Protein AF-A0A357FT02-F1 (afdb_monomer)

pLDDT: mean 93.43, std 4.92, range [77.44, 98.56]

Radius of gyration: 19.58 Å; Cα contacts (8 Å, |Δi|>4): 155; chains: 1; bounding box: 45×41×54 Å

Structure (mmCIF, N/CA/C/O backbone):
data_AF-A0A357FT02-F1
#
_entry.id   AF-A0A357FT02-F1
#
loop_
_atom_site.group_PDB
_atom_site.id
_atom_site.type_symbol
_atom_site.label_atom_id
_atom_site.label_alt_id
_atom_site.label_comp_id
_atom_site.label_asym_id
_atom_site.label_entity_id
_atom_site.label_seq_id
_atom_site.pdbx_PDB_ins_code
_atom_site.Cartn_x
_atom_site.Cartn_y
_atom_site.Cartn_z
_atom_site.occupancy
_atom_site.B_iso_or_equiv
_atom_site.auth_seq_id
_atom_site.auth_comp_id
_atom_site.auth_asym_id
_atom_site.auth_atom_id
_atom_site.pdbx_PDB_model_num
ATOM 1 N N . VAL A 1 1 ? -1.504 -10.242 3.419 1.00 84.25 1 VAL A N 1
ATOM 2 C CA . VAL A 1 1 ? -2.586 -10.203 2.399 1.00 84.25 1 VAL A CA 1
ATOM 3 C C . VAL A 1 1 ? -2.406 -9.021 1.464 1.00 84.25 1 VAL A C 1
ATOM 5 O O . VAL A 1 1 ? -2.086 -9.237 0.306 1.00 84.25 1 VAL A O 1
ATOM 8 N N . TYR A 1 2 ? -2.509 -7.789 1.965 1.00 89.56 2 TYR A N 1
ATOM 9 C CA . TYR A 1 2 ? -2.387 -6.576 1.151 1.00 89.56 2 TYR A CA 1
ATOM 10 C C . TYR A 1 2 ? -1.117 -6.495 0.315 1.00 89.56 2 TYR A C 1
ATOM 12 O O . TYR A 1 2 ? -1.210 -6.364 -0.893 1.00 89.56 2 TYR A O 1
ATOM 20 N N . TYR A 1 3 ? 0.057 -6.686 0.916 1.00 89.44 3 TYR A N 1
ATOM 21 C CA . TYR A 1 3 ? 1.322 -6.622 0.178 1.00 89.44 3 TYR A CA 1
ATOM 22 C C . TYR A 1 3 ? 1.490 -7.707 -0.895 1.00 89.44 3 TYR A C 1
ATOM 24 O O . TYR A 1 3 ? 2.349 -7.565 -1.754 1.00 89.44 3 TYR A O 1
ATOM 32 N N . ILE A 1 4 ? 0.667 -8.761 -0.897 1.00 89.75 4 ILE A N 1
ATOM 33 C CA . ILE A 1 4 ? 0.614 -9.746 -1.988 1.00 89.75 4 ILE A CA 1
ATOM 34 C C . ILE A 1 4 ? -0.294 -9.220 -3.105 1.00 89.75 4 ILE A C 1
ATOM 36 O O . ILE A 1 4 ? 0.111 -9.177 -4.261 1.00 89.75 4 ILE A O 1
ATOM 40 N N . VAL A 1 5 ? -1.505 -8.776 -2.753 1.00 90.50 5 VAL A N 1
ATOM 41 C CA . VAL A 1 5 ? -2.497 -8.263 -3.713 1.00 90.50 5 VAL A CA 1
ATOM 42 C C . VAL A 1 5 ? -1.997 -6.985 -4.388 1.00 90.50 5 VAL A C 1
ATOM 44 O O . VAL A 1 5 ? -1.911 -6.923 -5.610 1.00 90.50 5 VAL A O 1
ATOM 47 N N . ALA A 1 6 ? -1.581 -5.996 -3.597 1.00 93.81 6 ALA A N 1
ATOM 48 C CA . ALA A 1 6 ? -1.134 -4.695 -4.076 1.00 93.81 6 ALA A CA 1
ATOM 49 C C . ALA A 1 6 ? 0.103 -4.797 -4.976 1.00 93.81 6 ALA A C 1
ATOM 51 O O . ALA A 1 6 ? 0.196 -4.080 -5.966 1.00 93.81 6 ALA A O 1
ATOM 52 N N . THR A 1 7 ? 1.056 -5.685 -4.669 1.00 93.94 7 THR A N 1
ATOM 53 C CA . THR A 1 7 ? 2.257 -5.840 -5.507 1.00 93.94 7 THR A CA 1
ATOM 54 C C . THR A 1 7 ? 1.965 -6.597 -6.794 1.00 93.94 7 THR A C 1
ATOM 56 O O . THR A 1 7 ? 2.462 -6.189 -7.841 1.00 93.94 7 THR A O 1
ATOM 59 N N . ALA A 1 8 ? 1.118 -7.630 -6.751 1.00 92.19 8 ALA A N 1
ATOM 60 C CA . ALA A 1 8 ? 0.6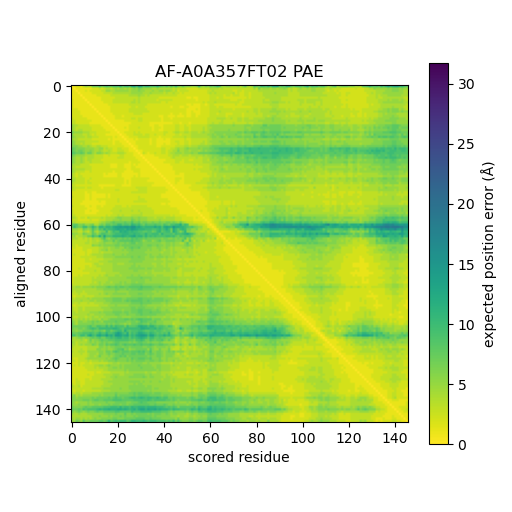43 -8.332 -7.941 1.00 92.19 8 ALA A CA 1
ATOM 61 C C . ALA A 1 8 ? -0.121 -7.396 -8.894 1.00 92.19 8 ALA A C 1
ATOM 63 O O . ALA A 1 8 ? 0.146 -7.356 -10.093 1.00 92.19 8 ALA A O 1
ATOM 64 N N . GLU A 1 9 ? -1.032 -6.581 -8.367 1.00 93.69 9 GLU A N 1
ATOM 65 C CA . GLU A 1 9 ? -1.764 -5.608 -9.180 1.00 93.69 9 GLU A CA 1
ATOM 66 C C . GLU A 1 9 ? -0.849 -4.485 -9.681 1.00 93.69 9 GLU A C 1
ATOM 68 O O . GLU A 1 9 ? -0.957 -4.068 -10.835 1.00 93.69 9 GLU A O 1
ATOM 73 N N . ALA A 1 10 ? 0.097 -4.021 -8.857 1.00 96.56 10 ALA A N 1
ATOM 74 C CA . ALA A 1 10 ? 1.085 -3.032 -9.271 1.00 96.56 10 ALA A CA 1
ATOM 75 C C . ALA A 1 10 ? 1.972 -3.553 -10.410 1.00 96.56 10 ALA A C 1
ATOM 77 O O . ALA A 1 10 ? 2.184 -2.825 -11.377 1.00 96.56 10 ALA A O 1
ATOM 78 N N . SER A 1 11 ? 2.466 -4.795 -10.354 1.00 95.69 11 SER A N 1
ATOM 79 C CA . SER A 1 11 ? 3.335 -5.331 -11.412 1.00 95.69 11 SER A CA 1
ATOM 80 C C . SER A 1 11 ? 2.631 -5.357 -12.771 1.00 95.69 11 SER A C 1
ATOM 82 O O . SER A 1 11 ? 3.234 -4.978 -13.777 1.00 95.69 11 SER A O 1
ATOM 84 N N . SER A 1 12 ? 1.339 -5.702 -12.789 1.00 94.88 12 SER A N 1
ATOM 85 C CA . SER A 1 12 ? 0.502 -5.658 -13.990 1.00 94.88 12 SER A CA 1
ATOM 86 C C . SER A 1 12 ? 0.210 -4.221 -14.437 1.00 94.88 12 SER A C 1
ATOM 88 O O . SER A 1 12 ? 0.467 -3.851 -15.584 1.00 94.88 12 SER A O 1
ATOM 90 N N . ASN A 1 13 ? -0.246 -3.357 -13.525 1.00 97.12 13 ASN A N 1
ATOM 91 C CA . ASN A 1 13 ? -0.609 -1.979 -13.852 1.00 97.12 13 ASN A CA 1
ATOM 92 C C . ASN A 1 13 ? 0.574 -1.161 -14.375 1.00 97.12 13 ASN A C 1
ATOM 94 O O . ASN A 1 13 ? 0.401 -0.363 -15.300 1.00 97.12 13 ASN A O 1
ATOM 98 N N . LEU A 1 14 ? 1.768 -1.373 -13.816 1.00 97.38 14 LEU A N 1
ATOM 99 C CA . LEU A 1 14 ? 2.988 -0.668 -14.199 1.00 97.38 14 LEU A CA 1
ATOM 100 C C . LEU A 1 14 ? 3.651 -1.254 -15.454 1.00 97.38 14 LEU A C 1
ATOM 102 O O . LEU A 1 14 ? 4.607 -0.662 -15.957 1.00 97.38 14 LEU A O 1
ATOM 106 N N . ALA A 1 15 ? 3.173 -2.377 -16.001 1.00 95.88 15 ALA A N 1
ATOM 107 C CA . ALA A 1 15 ? 3.710 -2.951 -17.239 1.00 95.88 15 ALA A CA 1
ATOM 108 C C . ALA A 1 15 ? 3.557 -2.005 -18.446 1.00 95.88 15 ALA A C 1
ATOM 110 O O . ALA A 1 15 ? 4.361 -2.048 -19.369 1.00 95.88 15 ALA A O 1
ATOM 111 N N . ARG A 1 16 ? 2.572 -1.097 -18.402 1.00 96.62 16 ARG A N 1
ATOM 112 C CA . ARG A 1 16 ? 2.300 -0.108 -19.461 1.00 96.62 16 ARG A CA 1
ATOM 113 C C . ARG A 1 16 ? 3.387 0.960 -19.644 1.00 96.62 16 ARG A C 1
ATOM 115 O O . ARG A 1 16 ? 3.359 1.662 -20.652 1.00 96.62 16 ARG A O 1
ATOM 122 N N . PHE A 1 17 ? 4.266 1.138 -18.654 1.00 97.31 17 PHE A N 1
ATOM 123 C CA . PHE A 1 17 ? 5.388 2.076 -18.712 1.00 97.31 17 PHE A CA 1
ATOM 124 C C . PHE A 1 17 ? 6.584 1.358 -19.328 1.00 97.31 17 PHE A C 1
ATOM 126 O O . PHE A 1 17 ? 7.273 0.571 -18.670 1.00 97.31 17 PHE A O 1
ATOM 133 N N . ASP A 1 18 ? 6.745 1.573 -20.625 1.00 95.88 18 ASP A N 1
ATOM 134 C CA . ASP A 1 18 ? 7.585 0.759 -21.493 1.00 95.88 18 ASP A CA 1
ATOM 135 C C . ASP A 1 18 ? 8.479 1.592 -22.433 1.00 95.88 18 ASP A C 1
ATOM 137 O O . ASP A 1 18 ? 9.291 1.029 -23.163 1.00 95.88 18 ASP A O 1
ATOM 141 N N . GLY A 1 19 ? 8.354 2.926 -22.400 1.00 95.19 19 GLY A N 1
ATOM 142 C CA . GLY A 1 19 ? 9.108 3.856 -23.247 1.00 95.19 19 GLY A CA 1
ATOM 143 C C . GLY A 1 19 ? 8.681 3.870 -24.723 1.00 95.19 19 GLY A C 1
ATOM 144 O O . GLY A 1 19 ? 9.341 4.517 -25.536 1.00 95.19 19 GLY A O 1
ATOM 145 N N . VAL A 1 20 ? 7.600 3.170 -25.099 1.00 96.38 20 VAL A N 1
ATOM 146 C CA . VAL A 1 20 ? 7.133 3.075 -26.497 1.00 96.38 20 VAL A CA 1
ATOM 147 C C . VAL A 1 20 ? 6.190 4.223 -26.844 1.00 96.38 20 VAL A C 1
ATOM 149 O O . VAL A 1 20 ? 6.418 4.943 -27.812 1.00 96.38 20 VAL A O 1
ATOM 152 N N . ARG A 1 21 ? 5.109 4.377 -26.068 1.00 96.06 21 ARG A N 1
ATOM 153 C CA . ARG A 1 21 ? 4.066 5.397 -26.308 1.00 96.06 21 ARG A CA 1
ATOM 154 C C . ARG A 1 21 ? 4.324 6.686 -25.530 1.00 96.06 21 ARG A C 1
ATOM 156 O O . ARG A 1 21 ? 4.016 7.770 -26.006 1.00 96.06 21 ARG A O 1
ATOM 163 N N . TYR A 1 22 ? 4.813 6.537 -24.305 1.00 95.56 22 TYR A N 1
ATOM 164 C CA . TYR A 1 22 ? 5.068 7.596 -23.332 1.00 95.56 22 TYR A CA 1
ATOM 165 C C . TYR A 1 22 ? 6.027 7.055 -22.263 1.00 95.56 22 TYR A C 1
ATOM 167 O O . TYR A 1 22 ? 6.409 5.885 -22.323 1.00 95.56 22 TYR A O 1
ATOM 175 N N . SER A 1 23 ? 6.344 7.872 -21.252 1.00 96.75 23 SER A N 1
ATOM 176 C CA . SER A 1 23 ? 7.320 7.613 -20.175 1.00 96.75 23 SER A CA 1
ATOM 177 C C . SER A 1 23 ? 8.786 7.681 -20.618 1.00 96.75 23 SER A C 1
ATOM 179 O O . SER A 1 23 ? 9.073 7.894 -21.795 1.00 96.75 23 SER A O 1
ATOM 181 N N . HIS A 1 24 ? 9.699 7.576 -19.645 1.00 97.19 24 HIS A N 1
ATOM 182 C CA . HIS A 1 24 ? 11.141 7.578 -19.883 1.00 97.19 24 HIS A CA 1
ATOM 183 C C . HIS A 1 24 ? 11.515 6.532 -20.933 1.00 97.19 24 HIS A C 1
ATOM 185 O O . HIS A 1 24 ? 11.037 5.398 -20.878 1.00 97.19 24 HIS A O 1
ATOM 191 N N . ARG A 1 25 ? 12.369 6.923 -21.877 1.00 97.50 25 ARG A N 1
ATOM 192 C CA . ARG A 1 25 ? 12.904 6.059 -22.924 1.00 97.50 25 ARG A CA 1
ATOM 193 C C . ARG A 1 25 ? 14.420 6.144 -22.860 1.00 97.50 25 ARG A C 1
ATOM 195 O O . ARG A 1 25 ? 14.972 7.216 -23.078 1.00 97.50 25 ARG A O 1
ATOM 202 N N . SER A 1 26 ? 15.068 5.020 -22.572 1.00 97.50 26 SER A N 1
ATOM 203 C CA . SER A 1 26 ? 16.528 4.954 -22.493 1.00 97.50 26 SER A CA 1
ATOM 204 C C . SER A 1 26 ? 17.149 5.301 -23.845 1.00 97.50 26 SER A C 1
ATOM 206 O O . SER A 1 26 ? 16.792 4.714 -24.872 1.00 97.50 26 SER A O 1
ATOM 208 N N . GLU A 1 27 ? 18.104 6.229 -23.841 1.00 97.06 27 GLU A N 1
ATOM 209 C CA . GLU A 1 27 ? 18.904 6.573 -25.022 1.00 97.06 27 GLU A CA 1
ATOM 210 C C . GLU A 1 27 ? 19.815 5.412 -25.448 1.00 97.06 27 GLU A C 1
ATOM 212 O O . GLU A 1 27 ? 20.222 5.316 -26.604 1.00 97.06 27 GLU A O 1
ATOM 217 N N . GLU A 1 28 ? 20.094 4.475 -24.538 1.00 95.94 28 GLU A N 1
ATOM 218 C CA . GLU A 1 28 ? 20.935 3.313 -24.806 1.00 95.94 28 GLU A CA 1
ATOM 219 C C . GLU A 1 28 ? 20.165 2.100 -25.368 1.00 95.94 28 GLU A C 1
ATOM 221 O O . GLU A 1 28 ? 20.722 0.994 -25.441 1.00 95.94 28 GLU A O 1
ATOM 226 N N . ALA A 1 29 ? 18.884 2.267 -25.714 1.00 95.75 29 ALA A N 1
ATOM 227 C CA . ALA A 1 29 ? 18.047 1.222 -26.294 1.00 95.75 29 ALA A CA 1
ATOM 228 C C . ALA A 1 29 ? 18.412 0.965 -27.767 1.00 95.75 29 ALA A C 1
ATOM 230 O O . ALA A 1 29 ? 18.319 1.857 -28.608 1.00 95.75 29 ALA A O 1
ATOM 231 N N . LYS A 1 30 ? 18.794 -0.275 -28.091 1.00 95.75 30 LYS A N 1
ATOM 232 C CA . LYS A 1 30 ? 19.233 -0.689 -29.441 1.00 95.75 30 LYS A CA 1
ATOM 233 C C . LYS A 1 30 ? 18.247 -1.627 -30.135 1.00 95.75 30 LYS A C 1
ATOM 235 O O . LYS A 1 30 ? 18.286 -1.781 -31.350 1.00 95.75 30 LYS A O 1
ATOM 240 N N . ASP A 1 31 ? 17.369 -2.244 -29.358 1.00 96.19 31 ASP A N 1
ATOM 241 C CA . ASP A 1 31 ? 16.361 -3.204 -29.790 1.00 96.19 31 ASP A CA 1
ATOM 242 C C . ASP A 1 31 ? 15.151 -3.165 -28.837 1.00 96.19 31 ASP A C 1
ATOM 244 O O . ASP A 1 31 ? 15.128 -2.415 -27.858 1.00 96.19 31 ASP A O 1
ATOM 248 N N . ALA A 1 32 ? 14.123 -3.969 -29.117 1.00 94.88 32 ALA A N 1
ATOM 249 C CA . ALA A 1 32 ? 12.909 -4.004 -28.301 1.00 94.88 32 ALA A CA 1
ATOM 250 C C . ALA A 1 32 ? 13.170 -4.462 -26.854 1.00 94.88 32 ALA A C 1
ATOM 252 O O . ALA A 1 32 ? 12.561 -3.944 -25.919 1.00 94.88 32 ALA A O 1
ATOM 253 N N . LEU A 1 33 ? 14.085 -5.413 -26.646 1.00 95.94 33 LEU A N 1
ATOM 254 C CA . LEU A 1 33 ? 14.374 -5.945 -25.316 1.00 95.94 33 LEU A CA 1
ATOM 255 C C . LEU A 1 33 ? 15.073 -4.897 -24.443 1.00 95.94 33 LEU A C 1
ATOM 257 O O . LEU A 1 33 ? 14.680 -4.674 -23.296 1.00 95.94 33 LEU A O 1
ATOM 261 N N . THR A 1 34 ? 16.092 -4.236 -24.986 1.00 96.69 34 THR A N 1
ATOM 262 C CA . THR A 1 34 ? 16.828 -3.153 -24.324 1.00 96.69 34 THR A CA 1
ATOM 263 C C . THR A 1 34 ? 15.959 -1.917 -24.129 1.00 96.69 34 THR A C 1
ATOM 265 O O . THR A 1 34 ? 16.053 -1.297 -23.073 1.00 96.69 34 THR A O 1
ATOM 268 N N . LEU A 1 35 ? 15.045 -1.614 -25.059 1.00 96.94 35 LEU A N 1
ATOM 269 C CA . LEU A 1 35 ? 14.031 -0.576 -24.870 1.00 96.94 35 LEU A CA 1
ATOM 270 C C . LEU A 1 35 ? 13.215 -0.825 -23.599 1.00 96.94 35 LEU A C 1
ATOM 272 O O . LEU A 1 35 ? 13.148 0.059 -22.749 1.00 96.94 35 LEU A O 1
ATOM 276 N N . PHE A 1 36 ? 12.650 -2.021 -23.428 1.00 96.25 36 PHE A N 1
ATOM 277 C CA . PHE A 1 36 ? 11.843 -2.323 -22.245 1.00 96.25 36 PHE A CA 1
ATOM 278 C C . PHE A 1 36 ? 12.677 -2.396 -20.965 1.00 96.25 36 PHE A C 1
ATOM 280 O O . PHE A 1 36 ? 12.319 -1.794 -19.954 1.00 96.25 36 PHE A O 1
ATOM 287 N N . THR A 1 37 ? 13.781 -3.140 -20.986 1.00 95.69 37 THR A N 1
ATOM 288 C CA . THR A 1 37 ? 14.571 -3.415 -19.777 1.00 95.69 37 THR A CA 1
ATOM 289 C C . THR A 1 37 ? 15.293 -2.175 -19.256 1.00 95.69 37 THR A C 1
ATOM 291 O O . THR A 1 37 ? 15.191 -1.889 -18.062 1.00 95.69 37 THR A O 1
ATOM 294 N N . LYS A 1 38 ? 15.955 -1.398 -20.124 1.00 97.12 38 LYS A N 1
ATOM 295 C CA . LYS A 1 38 ? 16.700 -0.202 -19.704 1.00 97.12 38 LYS A CA 1
ATOM 296 C C . LYS A 1 38 ? 15.783 0.941 -19.306 1.00 97.12 38 LYS A C 1
ATOM 298 O O . LYS A 1 38 ? 15.929 1.473 -18.212 1.00 97.12 38 LYS A O 1
ATOM 303 N N . SER A 1 39 ? 14.767 1.244 -20.118 1.00 97.56 39 SER A N 1
ATOM 304 C CA . SER A 1 39 ? 13.836 2.341 -19.814 1.00 97.56 39 SER A CA 1
ATOM 305 C C . SER A 1 39 ? 13.134 2.139 -18.469 1.00 97.56 39 SER A C 1
ATOM 307 O O . SER A 1 39 ? 12.983 3.078 -17.692 1.00 97.56 39 SER A O 1
ATOM 309 N N . ARG A 1 40 ? 12.756 0.896 -18.141 1.00 97.19 40 ARG A N 1
ATOM 310 C CA . ARG A 1 40 ? 12.161 0.561 -16.837 1.00 97.19 40 ARG A CA 1
ATOM 311 C C . ARG A 1 40 ? 13.192 0.539 -15.709 1.00 97.19 40 ARG A C 1
ATOM 313 O O . ARG A 1 40 ? 12.872 0.958 -14.601 1.00 97.19 40 ARG A O 1
ATOM 320 N N . GLY A 1 41 ? 14.403 0.045 -15.971 1.00 96.56 41 GLY A N 1
ATOM 321 C CA . GLY A 1 41 ? 15.487 0.002 -14.986 1.00 96.56 41 GLY A CA 1
ATOM 322 C C . GLY A 1 41 ? 15.937 1.391 -14.531 1.00 96.56 41 GLY A C 1
ATOM 323 O O . GLY A 1 41 ? 16.151 1.601 -13.338 1.00 96.56 41 GLY A O 1
ATOM 324 N N . GLU A 1 42 ? 16.019 2.327 -15.475 1.00 97.06 42 GLU A N 1
ATOM 325 C CA . GLU A 1 42 ? 16.369 3.733 -15.255 1.00 97.06 42 GLU A CA 1
ATOM 326 C C . GLU A 1 42 ? 15.184 4.541 -14.703 1.00 97.06 42 GLU A C 1
ATOM 328 O O . GLU A 1 42 ? 15.357 5.378 -13.822 1.00 97.06 42 GLU A O 1
ATOM 333 N N . GLY A 1 43 ? 13.971 4.286 -15.206 1.00 96.75 43 GLY A N 1
ATOM 334 C CA . GLY A 1 43 ? 12.790 5.091 -14.889 1.00 96.75 43 GLY A CA 1
ATOM 335 C C . GLY A 1 43 ? 12.122 4.772 -13.548 1.00 96.75 43 GLY A C 1
ATOM 336 O O . GLY A 1 43 ? 11.435 5.630 -12.994 1.00 96.75 43 GLY A O 1
ATOM 337 N N . PHE A 1 44 ? 12.289 3.560 -13.008 1.00 98.00 44 PHE A N 1
ATOM 338 C CA . PHE A 1 44 ? 11.693 3.183 -11.725 1.00 98.00 44 PHE A CA 1
ATOM 339 C C . PHE A 1 44 ? 12.685 3.257 -10.564 1.00 98.00 44 PHE A C 1
ATOM 341 O O . PHE A 1 44 ? 13.762 2.659 -10.592 1.00 98.00 44 PHE A O 1
ATOM 348 N N . GLY A 1 45 ? 12.251 3.902 -9.478 1.00 96.44 45 GLY A N 1
ATOM 349 C CA . GLY A 1 45 ? 12.946 3.866 -8.193 1.00 96.44 45 GLY A CA 1
ATOM 350 C C . GLY A 1 45 ? 12.956 2.469 -7.560 1.00 96.44 45 GLY A C 1
ATOM 351 O O . GLY A 1 45 ? 12.187 1.579 -7.936 1.00 96.44 45 GLY A O 1
ATOM 352 N N . ASP A 1 46 ? 13.827 2.273 -6.573 1.00 94.12 46 ASP A N 1
ATOM 353 C CA . ASP A 1 46 ? 14.126 0.944 -6.026 1.00 94.12 46 ASP A CA 1
ATOM 354 C C . ASP A 1 46 ? 12.930 0.259 -5.362 1.00 94.12 46 ASP A C 1
ATOM 356 O O . ASP A 1 46 ? 12.712 -0.932 -5.580 1.00 94.12 46 ASP A O 1
ATOM 360 N N . GLU A 1 47 ? 12.094 0.998 -4.630 1.00 93.50 47 GLU A N 1
ATOM 361 C CA . GLU A 1 47 ? 10.881 0.436 -4.021 1.00 93.50 47 GLU A CA 1
ATOM 362 C C . GLU A 1 47 ? 9.859 -0.010 -5.078 1.00 93.50 47 GLU A C 1
ATOM 364 O O . GLU A 1 47 ? 9.245 -1.071 -4.959 1.00 93.50 47 GLU A O 1
ATOM 369 N N . VAL A 1 48 ? 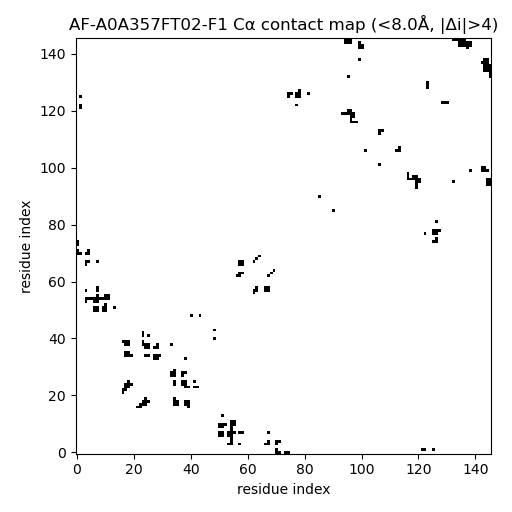9.720 0.753 -6.166 1.00 96.19 48 VAL A N 1
ATOM 370 C CA . VAL A 1 48 ? 8.822 0.391 -7.270 1.00 96.19 48 VAL A CA 1
ATOM 371 C C . VAL A 1 48 ? 9.312 -0.885 -7.952 1.00 96.19 48 VAL A C 1
ATOM 373 O O . VAL A 1 48 ? 8.528 -1.813 -8.158 1.00 96.19 48 VAL A O 1
ATOM 376 N N . LYS A 1 49 ? 10.619 -0.981 -8.232 1.00 95.88 49 LYS A N 1
ATOM 377 C CA . LYS A 1 49 ? 11.236 -2.196 -8.785 1.00 95.88 49 LYS A CA 1
ATOM 378 C C . LYS A 1 49 ? 11.036 -3.396 -7.854 1.00 95.88 49 LYS A C 1
ATOM 380 O O . LYS A 1 49 ? 10.624 -4.455 -8.324 1.00 95.88 49 LYS A O 1
ATOM 385 N N . ARG A 1 50 ? 11.231 -3.226 -6.541 1.00 93.88 50 ARG A N 1
ATOM 386 C CA . ARG A 1 50 ? 11.016 -4.273 -5.525 1.00 93.88 50 ARG A CA 1
ATOM 387 C C . ARG A 1 50 ? 9.590 -4.828 -5.573 1.00 93.88 50 ARG A C 1
ATOM 389 O O . ARG A 1 50 ? 9.406 -6.044 -5.618 1.00 93.88 50 ARG A O 1
ATOM 396 N N . ARG A 1 51 ? 8.586 -3.947 -5.648 1.00 95.06 51 ARG A N 1
ATOM 397 C CA . ARG A 1 51 ? 7.169 -4.334 -5.753 1.00 95.06 51 ARG A CA 1
ATOM 398 C C . ARG A 1 51 ? 6.840 -5.028 -7.072 1.00 95.06 51 ARG A C 1
ATOM 400 O O . ARG A 1 51 ? 6.109 -6.012 -7.055 1.00 95.06 51 ARG A O 1
ATOM 407 N N . ILE A 1 52 ? 7.393 -4.567 -8.196 1.00 96.19 52 ILE A N 1
ATOM 408 C CA . ILE A 1 52 ? 7.195 -5.212 -9.505 1.00 96.19 52 ILE A CA 1
ATOM 409 C C . ILE A 1 52 ? 7.770 -6.633 -9.506 1.00 96.19 52 ILE A C 1
ATOM 411 O O . ILE A 1 52 ? 7.107 -7.551 -9.991 1.00 96.19 52 ILE A O 1
ATOM 415 N N . ILE A 1 53 ? 8.974 -6.824 -8.956 1.00 94.12 53 ILE A N 1
ATOM 416 C CA . ILE A 1 53 ? 9.621 -8.141 -8.869 1.00 94.12 53 ILE A CA 1
ATOM 417 C C . ILE A 1 53 ? 8.772 -9.083 -8.010 1.00 94.12 53 ILE A C 1
ATOM 419 O O . ILE A 1 53 ? 8.419 -10.171 -8.465 1.00 94.12 53 ILE A O 1
ATOM 423 N N . LEU A 1 54 ? 8.380 -8.643 -6.809 1.00 92.19 54 LEU A N 1
ATOM 424 C CA . LEU A 1 54 ? 7.549 -9.445 -5.911 1.00 92.19 54 LEU A CA 1
ATOM 425 C C . LEU A 1 54 ? 6.187 -9.779 -6.535 1.00 92.19 54 LEU A C 1
ATOM 427 O O . LEU A 1 54 ? 5.760 -10.929 -6.497 1.00 92.19 54 LEU A O 1
ATOM 431 N N . GLY A 1 55 ? 5.531 -8.800 -7.157 1.00 93.00 55 GLY A N 1
ATOM 432 C CA . GLY A 1 55 ? 4.246 -8.998 -7.818 1.00 93.00 55 GLY A CA 1
ATOM 433 C C . GLY A 1 55 ? 4.321 -9.977 -8.985 1.00 93.00 55 GLY A C 1
ATOM 434 O O . GLY A 1 55 ? 3.471 -10.853 -9.118 1.00 93.00 55 GLY A O 1
ATOM 435 N N . THR A 1 56 ? 5.364 -9.871 -9.813 1.00 92.75 56 THR A N 1
ATOM 436 C CA . THR A 1 56 ? 5.614 -10.818 -10.913 1.00 92.75 56 THR A CA 1
ATOM 437 C C . THR A 1 56 ? 5.850 -12.233 -10.386 1.00 92.75 56 THR A C 1
ATOM 439 O O . THR A 1 56 ? 5.315 -13.187 -10.945 1.00 92.75 56 THR A O 1
ATOM 442 N N . TYR A 1 57 ? 6.595 -12.379 -9.284 1.00 90.00 57 TYR A N 1
ATOM 443 C CA . TYR A 1 57 ? 6.817 -13.675 -8.639 1.00 90.00 57 TYR A CA 1
ATOM 444 C C . TYR A 1 57 ? 5.511 -14.281 -8.108 1.00 90.00 57 TYR A C 1
ATOM 446 O O . TYR A 1 57 ? 5.197 -15.432 -8.403 1.00 90.00 57 TYR A O 1
ATOM 454 N N . VAL A 1 58 ? 4.709 -13.489 -7.394 1.00 87.06 58 VAL A N 1
ATOM 455 C CA . VAL A 1 58 ? 3.411 -13.907 -6.839 1.00 87.06 58 VAL A CA 1
ATOM 456 C C . VAL A 1 58 ? 2.430 -14.364 -7.924 1.00 87.06 58 VAL A C 1
ATOM 458 O O . VAL A 1 58 ? 1.626 -15.258 -7.675 1.00 87.06 58 VAL A O 1
ATOM 461 N N . LEU A 1 59 ? 2.491 -13.770 -9.119 1.00 85.69 59 LEU A N 1
ATOM 462 C CA . LEU A 1 59 ? 1.637 -14.127 -10.254 1.00 85.69 59 LEU A CA 1
ATOM 463 C C . LEU A 1 59 ? 2.196 -15.261 -11.125 1.00 85.69 59 LEU A C 1
ATOM 465 O O . LEU A 1 59 ? 1.509 -15.720 -12.037 1.00 85.69 59 LEU A O 1
ATOM 469 N N . SER A 1 60 ? 3.428 -15.707 -10.881 1.00 85.75 60 SER A N 1
ATOM 470 C CA . SER A 1 60 ? 4.071 -16.724 -11.710 1.00 85.75 60 SER A CA 1
ATOM 471 C C . SER A 1 60 ? 3.415 -18.104 -11.560 1.00 85.75 60 SER A C 1
ATOM 473 O O . SER A 1 60 ? 2.861 -18.462 -10.513 1.00 85.75 60 SER A O 1
ATOM 475 N N . SER A 1 61 ? 3.470 -18.891 -12.639 1.00 78.75 61 SER A N 1
ATOM 476 C CA . SER A 1 61 ? 2.927 -20.252 -12.673 1.00 78.75 61 SER A CA 1
ATOM 477 C C . SER A 1 61 ? 3.543 -21.109 -11.563 1.00 78.75 61 SER A C 1
ATOM 479 O O . SER A 1 61 ? 4.760 -21.142 -11.406 1.00 78.75 61 SER A O 1
ATOM 481 N N . GLY A 1 62 ? 2.698 -21.800 -10.794 1.00 79.06 62 GLY A N 1
ATOM 482 C CA . GLY A 1 62 ? 3.095 -22.593 -9.622 1.00 79.06 62 GLY A CA 1
ATOM 483 C C . GLY A 1 62 ? 3.034 -21.838 -8.287 1.00 79.06 62 GLY A C 1
ATOM 484 O O . GLY A 1 62 ? 2.863 -22.468 -7.246 1.00 79.06 62 G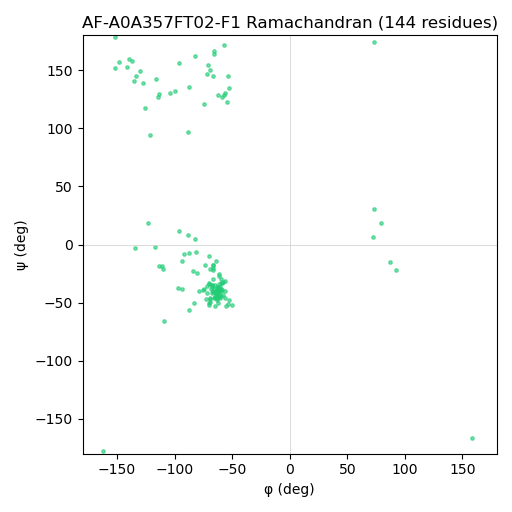LY A O 1
ATOM 485 N N . TYR A 1 63 ? 3.076 -20.502 -8.304 1.00 79.88 63 TYR A N 1
ATOM 486 C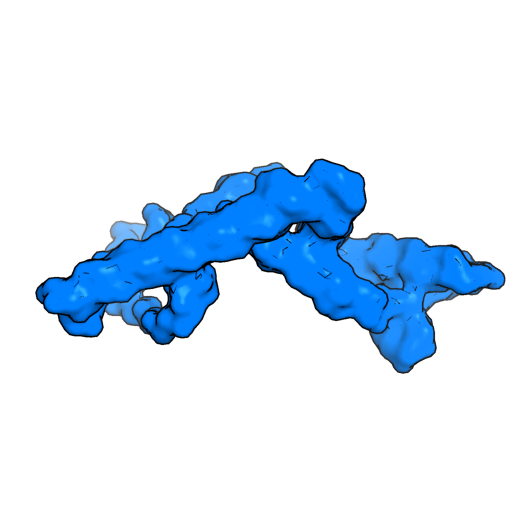 CA . TYR A 1 63 ? 2.983 -19.665 -7.100 1.00 79.88 63 TYR A CA 1
ATOM 487 C C . TYR A 1 63 ? 1.669 -18.880 -7.006 1.00 79.88 63 TYR A C 1
ATOM 489 O O . TYR A 1 63 ? 1.247 -18.528 -5.902 1.00 79.88 63 TYR A O 1
ATOM 497 N N . TYR A 1 64 ? 0.978 -18.686 -8.132 1.00 80.25 64 TYR A N 1
ATOM 498 C CA . TYR A 1 64 ? -0.308 -17.988 -8.200 1.00 80.25 64 TYR A CA 1
ATOM 499 C C . TYR A 1 64 ? -1.334 -18.498 -7.176 1.00 80.25 64 TYR A C 1
ATOM 501 O O . TYR A 1 64 ? -1.864 -17.715 -6.382 1.00 80.25 64 TYR A O 1
ATOM 509 N N . ASP A 1 65 ? -1.576 -19.812 -7.140 1.00 77.44 65 ASP A N 1
ATOM 510 C CA . ASP A 1 65 ? -2.573 -20.401 -6.240 1.00 77.44 65 ASP A CA 1
ATOM 511 C C . ASP A 1 65 ? -2.167 -20.271 -4.766 1.00 77.44 65 ASP A C 1
ATOM 513 O O . ASP A 1 65 ? -2.987 -19.949 -3.899 1.00 77.44 65 ASP A O 1
AT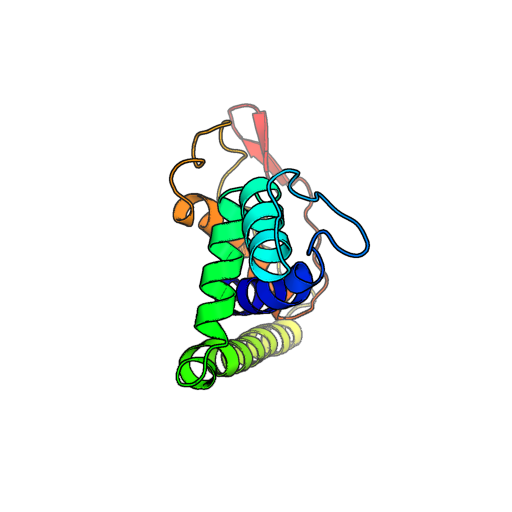OM 517 N N . ALA A 1 66 ? -0.881 -20.488 -4.481 1.00 79.50 66 ALA A N 1
ATOM 518 C CA . ALA A 1 66 ? -0.337 -20.479 -3.129 1.00 79.50 66 ALA A CA 1
ATOM 519 C C . ALA A 1 66 ? -0.314 -19.075 -2.506 1.00 79.50 66 ALA A C 1
ATOM 521 O O . ALA A 1 66 ? -0.511 -18.942 -1.294 1.00 79.50 66 ALA A O 1
ATOM 522 N N . TYR A 1 67 ? -0.101 -18.039 -3.323 1.00 84.12 67 TYR A N 1
ATOM 523 C CA . TYR A 1 67 ? 0.048 -16.661 -2.864 1.00 84.12 67 TYR A CA 1
ATOM 524 C C . TYR A 1 67 ? -1.155 -15.792 -3.229 1.00 84.12 67 TYR A C 1
ATOM 526 O O . TYR A 1 67 ? -1.871 -15.352 -2.327 1.00 84.12 67 TYR A O 1
ATOM 534 N N . TYR A 1 68 ? -1.402 -15.537 -4.517 1.00 80.81 68 TYR A N 1
ATOM 535 C CA . TYR A 1 68 ? -2.418 -14.571 -4.945 1.00 80.81 68 TYR A CA 1
ATOM 536 C C . TYR A 1 68 ? -3.843 -15.066 -4.677 1.00 80.81 68 TYR A C 1
ATOM 538 O O . TYR A 1 68 ? -4.614 -14.383 -3.998 1.00 80.81 68 TYR A O 1
ATOM 546 N N . LEU A 1 69 ? -4.186 -16.281 -5.120 1.00 85.94 69 LEU A N 1
ATOM 547 C CA . LEU A 1 69 ? -5.521 -16.844 -4.889 1.00 85.94 69 LEU A CA 1
ATOM 548 C C . LEU A 1 69 ? -5.802 -17.016 -3.390 1.00 85.94 69 LEU A C 1
ATOM 550 O O . LEU A 1 69 ? -6.897 -16.709 -2.911 1.00 85.94 69 LEU A O 1
ATOM 554 N N . ARG A 1 70 ? -4.801 -17.461 -2.621 1.00 88.06 70 ARG A N 1
ATOM 555 C CA . ARG A 1 70 ? -4.904 -17.547 -1.160 1.00 88.06 70 ARG A CA 1
ATOM 556 C C . ARG A 1 70 ? -5.123 -16.175 -0.523 1.00 88.06 70 ARG A C 1
ATOM 558 O O . ARG A 1 70 ? -5.983 -16.054 0.345 1.00 88.06 70 ARG A O 1
ATOM 565 N N . ALA A 1 71 ? -4.409 -15.139 -0.962 1.00 88.50 71 ALA A N 1
ATOM 566 C CA . ALA A 1 71 ? -4.601 -13.779 -0.463 1.00 88.50 71 ALA A CA 1
ATOM 567 C C . ALA A 1 71 ? -6.015 -13.250 -0.758 1.00 88.50 71 ALA A C 1
ATOM 569 O O . ALA A 1 71 ? -6.627 -12.660 0.129 1.00 88.50 71 ALA A O 1
ATOM 570 N N . GLN A 1 72 ? -6.572 -13.531 -1.939 1.00 89.00 72 GLN A N 1
ATOM 571 C CA . GLN A 1 72 ? -7.953 -13.167 -2.282 1.00 89.00 72 GLN A CA 1
ATOM 572 C C . GLN A 1 72 ? -8.987 -13.865 -1.383 1.00 89.00 72 GLN A C 1
ATOM 574 O O . GLN A 1 72 ? -9.968 -13.246 -0.975 1.00 89.00 72 GLN A O 1
ATOM 579 N N . LYS A 1 73 ? -8.753 -15.125 -0.994 1.00 92.00 73 LYS A N 1
ATOM 580 C CA . LYS A 1 73 ? -9.612 -15.820 -0.017 1.00 92.00 73 LYS A CA 1
ATOM 581 C C . LYS A 1 73 ? -9.544 -15.171 1.365 1.00 92.00 73 LYS A C 1
ATOM 583 O O . LYS A 1 73 ? -10.583 -14.922 1.966 1.00 92.00 73 LYS A O 1
ATOM 588 N N . VAL A 1 74 ? -8.344 -14.837 1.849 1.00 93.44 74 VAL A N 1
ATOM 589 C CA . VAL A 1 74 ? -8.196 -14.140 3.141 1.00 93.44 74 VAL A CA 1
ATOM 590 C C . VAL A 1 74 ? -8.821 -12.743 3.094 1.00 93.44 74 VAL A C 1
ATOM 592 O O . VAL A 1 74 ? -9.426 -12.320 4.070 1.00 93.44 74 VAL A O 1
ATOM 595 N N . ARG A 1 75 ? -8.762 -12.046 1.952 1.00 92.94 75 ARG A N 1
ATOM 596 C CA . ARG A 1 75 ? -9.471 -10.773 1.754 1.00 92.94 75 ARG A CA 1
ATOM 597 C C . ARG A 1 75 ? -10.981 -10.911 1.994 1.00 92.94 75 ARG A C 1
ATOM 599 O O . ARG A 1 75 ? -11.560 -10.033 2.624 1.00 92.94 75 ARG A O 1
ATOM 606 N N . ARG A 1 76 ? -11.611 -12.009 1.552 1.00 94.69 76 ARG A N 1
ATOM 607 C CA . ARG A 1 76 ? -13.036 -12.264 1.834 1.00 94.69 76 ARG A CA 1
ATOM 608 C C . ARG A 1 76 ? -13.298 -12.537 3.317 1.00 94.69 76 ARG A C 1
ATOM 610 O O . ARG A 1 76 ? -14.334 -12.106 3.803 1.00 94.69 76 ARG A O 1
ATOM 617 N N . LEU A 1 77 ? -12.378 -13.199 4.024 1.00 96.62 77 LEU A N 1
ATOM 618 C CA . LEU A 1 77 ? -12.494 -13.388 5.478 1.00 96.62 77 LEU A CA 1
ATOM 619 C C . LEU A 1 77 ? -12.458 -12.046 6.218 1.00 96.62 77 LEU A C 1
ATOM 621 O O . LEU A 1 77 ? -13.343 -11.786 7.017 1.00 96.62 77 LEU A O 1
ATOM 625 N N . ILE A 1 78 ? -11.518 -11.162 5.863 1.00 95.81 78 ILE A N 1
ATOM 626 C CA . ILE A 1 78 ? -11.427 -9.812 6.447 1.00 95.81 78 ILE A CA 1
ATOM 627 C C . ILE A 1 78 ? -12.730 -9.033 6.232 1.00 95.81 78 ILE A C 1
ATOM 629 O O . ILE A 1 78 ? -13.221 -8.388 7.150 1.00 95.81 78 ILE A O 1
ATOM 633 N N . LEU A 1 79 ? -13.308 -9.099 5.029 1.00 96.38 79 LEU A N 1
ATOM 634 C CA . LEU A 1 79 ? -14.608 -8.484 4.761 1.00 96.38 79 LEU A CA 1
ATOM 635 C C . LEU A 1 79 ? -15.719 -9.094 5.633 1.00 96.38 79 LEU A C 1
ATOM 637 O O . LEU A 1 79 ? -16.516 -8.348 6.185 1.00 96.38 79 LEU A O 1
ATOM 641 N N . GLY A 1 80 ? -15.737 -10.418 5.807 1.00 97.75 80 GLY A N 1
ATOM 642 C CA . GLY A 1 80 ? -16.686 -11.093 6.697 1.00 97.75 80 GLY A CA 1
ATOM 643 C C . GLY A 1 80 ? -16.570 -10.656 8.163 1.00 97.75 80 GLY A C 1
ATOM 644 O O . GLY A 1 80 ? -17.590 -10.503 8.832 1.00 97.75 80 GLY A O 1
ATOM 645 N N . ASP A 1 81 ? -15.353 -10.393 8.649 1.00 97.50 81 ASP A N 1
ATOM 646 C CA . ASP A 1 81 ? -15.127 -9.884 10.009 1.00 97.50 81 ASP A CA 1
ATOM 647 C C . ASP A 1 81 ? -15.742 -8.486 10.188 1.00 97.50 81 ASP A C 1
ATOM 649 O O . ASP A 1 81 ? -16.409 -8.223 11.189 1.00 97.50 81 ASP A O 1
ATOM 653 N N . PHE A 1 82 ? -15.580 -7.600 9.197 1.00 98.00 82 PHE A N 1
ATOM 654 C CA . PHE A 1 82 ? -16.239 -6.291 9.196 1.00 98.00 82 PHE A CA 1
ATOM 655 C C . PHE A 1 82 ? -17.764 -6.406 9.086 1.00 98.00 82 PHE A C 1
ATOM 657 O O . PHE A 1 82 ? -18.462 -5.748 9.852 1.00 98.00 82 PHE A O 1
ATOM 664 N N . GLU A 1 83 ? -18.277 -7.236 8.166 1.00 98.00 83 GLU A N 1
ATOM 665 C CA . GLU A 1 83 ? -19.718 -7.498 8.004 1.00 98.00 83 GLU A CA 1
ATOM 666 C C . GLU A 1 83 ? -20.328 -7.924 9.353 1.00 98.00 83 GLU A C 1
ATOM 668 O O . GLU A 1 83 ? -21.305 -7.327 9.795 1.00 98.00 83 GLU A O 1
ATOM 673 N N . SER A 1 84 ? -19.682 -8.858 10.060 1.00 98.25 84 SER A N 1
ATOM 674 C CA . SER A 1 84 ? -20.135 -9.365 11.366 1.00 98.25 84 SER A CA 1
ATOM 675 C C . SER A 1 84 ? -20.050 -8.320 12.484 1.00 98.25 84 SER A C 1
ATOM 677 O O . SER A 1 84 ? -20.893 -8.282 13.379 1.00 98.25 84 SER A O 1
ATOM 679 N N . ALA A 1 85 ? -19.021 -7.467 12.472 1.00 97.94 85 ALA A N 1
ATOM 680 C CA . ALA A 1 85 ? -18.885 -6.396 13.455 1.00 97.94 85 ALA A CA 1
ATOM 681 C C . ALA A 1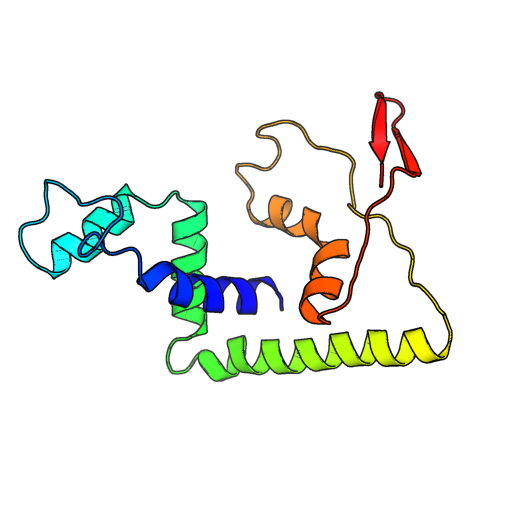 85 ? -19.978 -5.329 13.276 1.00 97.94 85 ALA A C 1
ATOM 683 O O . ALA A 1 85 ? -20.576 -4.898 14.261 1.00 97.94 85 ALA A O 1
ATOM 684 N N . PHE A 1 86 ? -20.287 -4.947 12.032 1.00 98.38 86 PHE A N 1
ATOM 685 C CA . PHE A 1 86 ? -21.313 -3.943 11.731 1.00 98.38 86 PHE A CA 1
ATOM 686 C C . PHE A 1 86 ? -22.752 -4.407 11.995 1.00 98.38 86 PHE A C 1
ATOM 688 O O . PHE A 1 86 ? -23.659 -3.583 12.021 1.00 98.38 86 PHE A O 1
ATOM 695 N N . GLU A 1 87 ? -22.983 -5.693 12.269 1.00 98.44 87 GLU A N 1
ATOM 696 C CA . GLU A 1 87 ? -24.265 -6.147 12.831 1.00 98.44 87 GLU A CA 1
ATOM 697 C C . GLU A 1 87 ? -24.495 -5.621 14.259 1.00 98.44 87 GLU A C 1
ATOM 699 O O . GLU A 1 87 ? -25.632 -5.571 14.726 1.00 98.44 87 GLU A O 1
ATOM 704 N N . GLN A 1 88 ? -23.423 -5.242 14.962 1.00 98.44 88 GLN A N 1
ATOM 705 C CA . GLN A 1 88 ? -23.453 -4.852 16.374 1.00 98.44 88 GLN A CA 1
ATOM 706 C C . GLN A 1 88 ? -23.127 -3.373 16.606 1.00 98.44 88 GLN A C 1
ATOM 708 O O . GLN A 1 88 ? -23.426 -2.852 17.681 1.00 98.44 88 GLN A O 1
ATOM 713 N N . VAL A 1 89 ? -22.497 -2.700 15.639 1.00 98.56 89 VAL A N 1
ATOM 714 C CA . VAL A 1 89 ? -22.054 -1.303 15.761 1.00 98.56 89 VAL A CA 1
ATOM 715 C C . VAL A 1 89 ? -22.265 -0.531 14.462 1.00 98.56 89 VAL A C 1
ATOM 717 O O . VAL A 1 89 ? -22.185 -1.097 13.379 1.00 98.56 89 VAL A O 1
ATOM 720 N N . ASP A 1 90 ? -22.439 0.787 14.557 1.00 98.19 90 ASP A N 1
ATOM 721 C CA . ASP A 1 90 ? -22.550 1.665 13.380 1.00 98.19 90 ASP A CA 1
ATOM 722 C C . ASP A 1 90 ? -21.183 2.094 12.817 1.00 98.19 90 ASP A C 1
ATOM 724 O O . ASP A 1 90 ? -21.063 2.490 11.657 1.00 98.19 90 ASP A O 1
ATOM 728 N N . ALA A 1 91 ? -20.140 2.055 13.651 1.00 97.00 91 ALA A N 1
ATOM 729 C CA . ALA A 1 91 ? -18.794 2.489 13.304 1.00 97.00 91 ALA A CA 1
ATOM 730 C C . ALA A 1 91 ? -17.733 1.737 14.117 1.00 97.00 91 ALA A C 1
ATOM 732 O O . ALA A 1 91 ? -17.964 1.339 15.259 1.00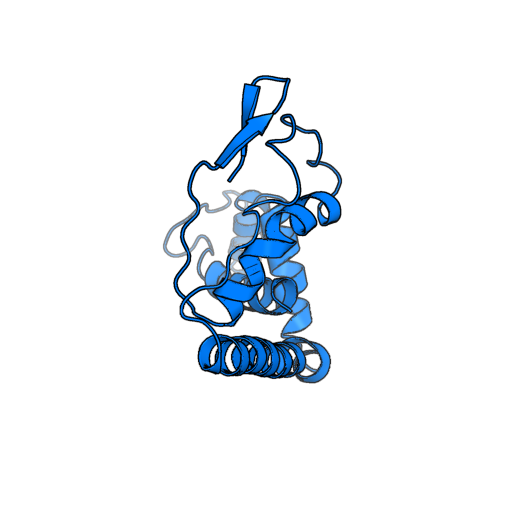 97.00 91 ALA A O 1
ATOM 733 N N . ILE A 1 92 ? -16.541 1.601 13.535 1.00 97.31 92 ILE A N 1
ATOM 734 C CA . ILE A 1 92 ? -15.352 1.048 14.191 1.00 97.31 92 ILE A CA 1
ATOM 735 C C . ILE A 1 92 ? -14.324 2.168 14.315 1.00 97.31 92 ILE A C 1
ATOM 737 O O . ILE A 1 92 ? -14.020 2.845 13.333 1.00 97.31 92 ILE A O 1
ATOM 741 N N . LEU A 1 93 ? -13.786 2.351 15.520 1.00 96.12 93 LEU A N 1
ATOM 742 C CA . LEU A 1 93 ? -12.788 3.373 15.817 1.00 96.12 93 LEU A CA 1
ATOM 743 C C . LEU A 1 93 ? -11.455 2.719 16.183 1.00 96.12 93 LEU A C 1
ATOM 745 O O . LEU A 1 93 ? -11.387 1.889 17.089 1.00 96.12 93 LEU A O 1
ATOM 749 N N . THR A 1 94 ? -10.390 3.131 15.505 1.00 95.44 94 THR A N 1
ATOM 750 C CA . THR A 1 94 ? -9.006 2.742 15.795 1.00 95.44 94 THR A CA 1
ATOM 751 C C . THR A 1 94 ? -8.103 3.962 15.634 1.00 95.44 94 THR A C 1
ATOM 753 O O . THR A 1 94 ? -8.481 4.892 14.919 1.00 95.44 94 THR A O 1
ATOM 756 N N . PRO A 1 95 ? -6.894 3.973 16.221 1.00 95.44 95 PRO A N 1
ATOM 757 C CA . PRO A 1 95 ? -5.856 4.891 15.770 1.00 95.44 95 PRO A CA 1
ATOM 758 C C . PRO A 1 95 ? -5.634 4.733 14.264 1.00 95.44 95 PRO A C 1
ATOM 760 O O . PRO A 1 95 ? -5.694 3.615 13.741 1.00 95.44 95 PRO A O 1
ATOM 763 N N . THR A 1 96 ? -5.339 5.829 13.572 1.00 96.56 96 THR A N 1
ATOM 764 C CA . THR A 1 96 ? -5.010 5.774 12.142 1.00 96.56 96 THR A CA 1
ATOM 765 C C . THR A 1 96 ? -3.623 5.160 11.925 1.00 96.56 96 THR A C 1
ATOM 767 O O . THR A 1 96 ? -3.404 4.424 10.967 1.00 96.56 96 THR A O 1
ATOM 770 N N . SER A 1 97 ? -2.678 5.440 12.826 1.00 95.12 97 SER A N 1
ATOM 771 C CA . SER A 1 97 ? -1.285 4.987 12.749 1.00 95.12 97 SER A CA 1
ATOM 772 C C . SER A 1 97 ? -0.826 4.428 14.100 1.00 95.12 97 SER A C 1
ATOM 774 O O . SER A 1 97 ? -1.226 4.955 15.140 1.00 95.12 97 SER A O 1
ATOM 776 N N . PRO A 1 98 ? 0.036 3.392 14.132 1.00 93.69 98 PRO A N 1
ATOM 777 C CA . PRO A 1 98 ? 0.570 2.849 15.383 1.00 93.69 98 PRO A CA 1
ATOM 778 C C . PRO A 1 98 ? 1.535 3.804 16.097 1.00 93.69 98 PRO A C 1
ATOM 780 O O . PRO A 1 98 ? 1.770 3.655 17.293 1.00 93.69 98 PRO A O 1
ATOM 783 N N . THR A 1 99 ? 2.114 4.767 15.376 1.00 93.75 99 THR A N 1
ATOM 784 C CA . THR A 1 99 ? 3.016 5.780 15.933 1.00 93.75 99 THR A CA 1
ATOM 785 C C . THR A 1 99 ? 2.708 7.162 15.354 1.00 93.75 99 THR A C 1
ATOM 787 O O . THR A 1 99 ? 2.199 7.255 14.233 1.00 93.75 99 THR A O 1
ATOM 790 N N . PRO A 1 100 ? 3.088 8.248 16.048 1.00 94.19 100 PRO A N 1
ATOM 791 C CA . PRO A 1 100 ? 3.186 9.577 15.447 1.00 94.19 100 PRO A CA 1
ATOM 792 C C . PRO A 1 100 ? 4.147 9.589 14.248 1.00 94.19 100 PRO A C 1
ATOM 794 O O . PRO A 1 100 ? 4.866 8.614 13.994 1.00 94.19 100 PRO A O 1
ATOM 797 N N . ALA A 1 101 ? 4.187 10.710 13.526 1.00 94.62 101 ALA A N 1
ATOM 798 C CA . ALA A 1 101 ? 5.102 10.891 12.403 1.00 94.62 101 ALA A CA 1
ATOM 799 C C . ALA A 1 101 ? 6.567 10.643 12.820 1.00 94.62 101 ALA A C 1
ATOM 801 O O . ALA A 1 101 ? 7.086 11.298 13.724 1.00 94.62 101 ALA A O 1
ATOM 802 N N . PHE A 1 102 ? 7.228 9.700 12.146 1.00 92.62 102 PHE A N 1
ATOM 803 C CA . PHE A 1 102 ? 8.654 9.414 12.322 1.00 92.62 102 PHE A CA 1
ATOM 804 C C . PHE A 1 102 ? 9.517 10.386 11.504 1.00 92.62 102 PHE A C 1
ATOM 806 O O . PHE A 1 102 ? 9.043 11.053 10.578 1.00 92.62 102 PHE A O 1
ATOM 813 N N . LYS A 1 103 ? 10.805 10.493 11.842 1.00 92.88 103 LYS A N 1
ATOM 814 C CA . LYS A 1 103 ? 11.721 11.422 11.172 1.00 92.88 103 LYS A CA 1
ATOM 815 C C . LYS A 1 103 ? 12.035 10.966 9.750 1.00 92.88 103 LYS A C 1
ATOM 817 O O . LYS A 1 103 ? 12.034 9.781 9.413 1.00 92.88 103 LYS A O 1
ATOM 822 N N . ARG A 1 104 ? 12.394 11.926 8.896 1.00 91.75 104 ARG A N 1
ATOM 823 C CA . ARG A 1 104 ? 12.885 11.631 7.546 1.00 91.75 104 ARG A CA 1
ATOM 824 C C . ARG A 1 104 ? 14.104 10.705 7.625 1.00 91.75 104 ARG A C 1
ATOM 826 O O . ARG A 1 104 ? 15.059 11.008 8.329 1.00 91.75 104 ARG A O 1
ATOM 833 N N . GLY A 1 105 ? 14.066 9.609 6.870 1.00 89.50 105 GLY A N 1
ATOM 834 C CA . GLY A 1 105 ? 15.146 8.619 6.817 1.00 89.50 105 GLY A CA 1
ATOM 835 C C . GLY A 1 105 ? 15.070 7.528 7.888 1.00 89.50 105 GLY A C 1
ATOM 836 O O . GLY A 1 105 ? 15.680 6.487 7.704 1.00 89.50 105 GLY A O 1
ATOM 837 N N . GLU A 1 106 ? 14.270 7.702 8.946 1.00 89.56 106 GLU A N 1
ATOM 838 C CA . GLU A 1 106 ? 14.237 6.787 10.102 1.00 89.56 106 GLU A CA 1
ATOM 839 C C . GLU A 1 106 ? 13.857 5.343 9.735 1.00 89.56 106 GLU A C 1
ATOM 841 O O . GLU A 1 106 ? 14.308 4.399 10.372 1.00 89.56 106 GLU A O 1
ATOM 846 N N . ARG A 1 107 ? 13.052 5.171 8.682 1.00 87.50 107 ARG A N 1
ATOM 847 C CA . ARG A 1 107 ? 12.605 3.866 8.169 1.00 87.50 107 ARG A CA 1
ATOM 848 C C . ARG A 1 107 ? 12.967 3.653 6.696 1.00 87.50 107 ARG A C 1
ATOM 850 O O . ARG A 1 107 ? 12.335 2.849 6.021 1.00 87.50 107 ARG A O 1
ATOM 857 N N . ALA A 1 108 ? 13.920 4.419 6.159 1.00 82.44 108 ALA A N 1
ATOM 858 C CA . ALA A 1 108 ? 14.260 4.346 4.734 1.00 82.44 108 ALA A CA 1
ATOM 859 C C . ALA A 1 108 ? 14.970 3.034 4.363 1.00 82.44 108 ALA A C 1
ATOM 861 O O . ALA A 1 108 ? 14.736 2.502 3.279 1.00 82.44 108 ALA A O 1
ATOM 862 N N . ASP A 1 109 ? 15.778 2.504 5.283 1.00 84.12 109 ASP A N 1
ATOM 863 C CA . ASP A 1 109 ? 16.604 1.315 5.046 1.00 84.12 109 ASP A CA 1
ATOM 864 C C . ASP A 1 109 ? 15.910 0.001 5.447 1.00 84.12 109 ASP A C 1
ATOM 866 O O . ASP A 1 109 ? 16.401 -1.080 5.124 1.00 84.12 109 ASP A O 1
ATOM 870 N N . ASP A 1 110 ? 14.747 0.081 6.105 1.00 86.38 110 ASP A N 1
ATOM 871 C CA . ASP A 1 110 ? 13.937 -1.073 6.506 1.00 86.38 110 ASP A CA 1
ATOM 872 C C . ASP A 1 110 ? 12.524 -0.999 5.890 1.00 86.38 110 ASP A C 1
ATOM 874 O O . ASP A 1 110 ? 11.606 -0.393 6.460 1.00 86.38 110 ASP A O 1
ATOM 878 N N . PRO A 1 111 ? 12.316 -1.646 4.726 1.00 82.69 111 PRO A N 1
ATOM 879 C CA . PRO A 1 111 ? 11.010 -1.707 4.080 1.00 82.69 111 PRO A CA 1
ATOM 880 C C . PRO A 1 111 ? 9.921 -2.328 4.962 1.00 82.69 111 PRO A C 1
ATOM 882 O O . PRO A 1 111 ? 8.765 -1.923 4.868 1.00 82.69 111 PRO A O 1
ATOM 885 N N . LEU A 1 112 ? 10.258 -3.285 5.836 1.00 84.62 112 LEU A N 1
ATOM 886 C CA . LEU A 1 112 ? 9.271 -3.932 6.703 1.00 84.62 112 LEU A CA 1
ATOM 887 C C . LEU A 1 112 ? 8.806 -2.981 7.805 1.00 84.62 112 LEU A C 1
ATOM 889 O O . LEU A 1 112 ? 7.603 -2.889 8.055 1.00 84.62 112 LEU A O 1
ATOM 893 N N . ALA A 1 113 ? 9.727 -2.227 8.410 1.00 85.38 113 ALA A N 1
ATOM 894 C CA . ALA A 1 113 ? 9.372 -1.183 9.370 1.00 85.38 113 ALA A CA 1
ATOM 895 C C . ALA A 1 113 ? 8.468 -0.116 8.738 1.00 85.38 113 ALA A C 1
ATOM 897 O O . ALA A 1 113 ? 7.524 0.358 9.375 1.00 85.38 113 ALA A O 1
ATOM 898 N N . MET A 1 114 ? 8.713 0.238 7.471 1.00 88.38 114 MET A N 1
ATOM 899 C CA . MET A 1 114 ? 7.825 1.133 6.731 1.00 88.38 114 MET A CA 1
ATOM 900 C C . MET A 1 114 ? 6.424 0.529 6.580 1.00 88.38 114 MET A C 1
ATOM 902 O O . MET A 1 114 ? 5.435 1.208 6.847 1.00 88.38 114 MET A O 1
ATOM 906 N N . TYR A 1 115 ? 6.329 -0.753 6.224 1.00 86.75 115 TYR A N 1
ATOM 907 C CA . TYR A 1 115 ? 5.055 -1.434 5.979 1.00 86.75 115 TYR A CA 1
ATOM 908 C C . TYR A 1 115 ? 4.181 -1.606 7.223 1.00 86.75 115 TYR A C 1
ATOM 910 O O . TYR A 1 115 ? 2.954 -1.617 7.110 1.00 86.75 115 TYR A O 1
ATOM 918 N N . LEU A 1 116 ? 4.792 -1.712 8.406 1.00 88.81 116 LEU A N 1
ATOM 919 C CA . LEU A 1 116 ? 4.075 -1.784 9.682 1.00 88.81 116 LEU A CA 1
ATOM 920 C C . LEU A 1 116 ? 3.326 -0.490 10.027 1.00 88.81 116 LEU A C 1
ATOM 922 O O . LEU A 1 116 ? 2.410 -0.525 10.844 1.00 88.81 116 LEU A O 1
ATOM 926 N N . SER A 1 117 ? 3.664 0.631 9.384 1.00 91.00 117 SER A N 1
ATOM 927 C CA . SER A 1 117 ? 2.938 1.899 9.550 1.00 91.00 117 SER A CA 1
ATOM 928 C C . SER A 1 117 ? 1.475 1.792 9.107 1.00 91.00 117 SER A C 1
ATOM 930 O O . SER A 1 117 ? 0.622 2.484 9.651 1.00 91.00 117 SER A O 1
ATOM 932 N N . ASP A 1 118 ? 1.176 0.881 8.177 1.00 93.06 118 ASP A N 1
ATOM 933 C CA . ASP A 1 118 ? -0.141 0.747 7.551 1.00 93.06 118 ASP A CA 1
ATOM 934 C C . ASP A 1 118 ? -1.027 -0.326 8.218 1.00 93.06 118 ASP A C 1
ATOM 936 O O . ASP A 1 118 ? -2.057 -0.733 7.672 1.00 93.06 118 ASP A O 1
ATOM 940 N N . ILE A 1 119 ? -0.632 -0.834 9.392 1.00 92.81 119 ILE A N 1
ATOM 941 C CA . ILE A 1 119 ? -1.297 -1.979 10.037 1.00 92.81 119 ILE A CA 1
ATOM 942 C C . ILE A 1 119 ? -2.788 -1.735 10.327 1.00 92.81 119 ILE A C 1
ATOM 944 O O . ILE A 1 119 ? -3.583 -2.668 10.228 1.00 92.81 119 ILE A O 1
ATOM 948 N N . TYR A 1 120 ? -3.174 -0.490 10.628 1.00 93.38 120 TYR A N 1
ATOM 949 C CA . TYR A 1 120 ? -4.562 -0.115 10.918 1.00 93.38 120 TYR A CA 1
ATOM 950 C C . TYR A 1 120 ? -5.342 0.392 9.700 1.00 93.38 120 TYR A C 1
ATOM 952 O O . TYR A 1 120 ? -6.567 0.442 9.738 1.00 93.38 120 TYR A O 1
ATOM 960 N N . THR A 1 121 ? -4.672 0.720 8.594 1.00 95.81 121 THR A N 1
ATOM 961 C CA . THR A 1 121 ? -5.322 1.309 7.410 1.00 95.81 121 THR A CA 1
ATOM 962 C C . THR A 1 121 ? -5.645 0.263 6.347 1.00 95.81 121 THR A C 1
ATOM 964 O O . THR A 1 121 ? -6.716 0.285 5.743 1.00 95.81 121 THR A O 1
ATOM 967 N N . ILE A 1 122 ? -4.762 -0.719 6.165 1.00 95.94 122 ILE A N 1
ATOM 968 C CA . ILE A 1 122 ? -4.839 -1.706 5.084 1.00 95.94 122 ILE A CA 1
ATOM 969 C C . ILE A 1 122 ? -6.127 -2.543 5.094 1.00 95.94 122 ILE A C 1
ATOM 971 O O . ILE A 1 122 ? -6.670 -2.869 4.032 1.00 95.94 122 ILE A O 1
ATOM 975 N N . SER A 1 123 ? -6.599 -2.946 6.276 1.00 94.44 123 SER A N 1
ATOM 976 C CA . SER A 1 123 ? -7.755 -3.844 6.401 1.00 94.44 123 SER A CA 1
ATOM 977 C C . SER A 1 123 ? -9.019 -3.223 5.804 1.00 94.44 123 SER A C 1
ATOM 979 O O . SER A 1 123 ? -9.798 -3.925 5.161 1.00 94.44 123 SER A O 1
ATOM 981 N N . VAL A 1 124 ? -9.163 -1.898 5.912 1.00 95.81 124 VAL A N 1
ATOM 982 C CA . VAL A 1 124 ? -10.267 -1.135 5.316 1.00 95.81 124 VAL A CA 1
ATOM 983 C C . VAL A 1 124 ? -10.222 -1.207 3.787 1.00 95.81 124 VAL A C 1
ATOM 985 O O . VAL A 1 124 ? -11.238 -1.493 3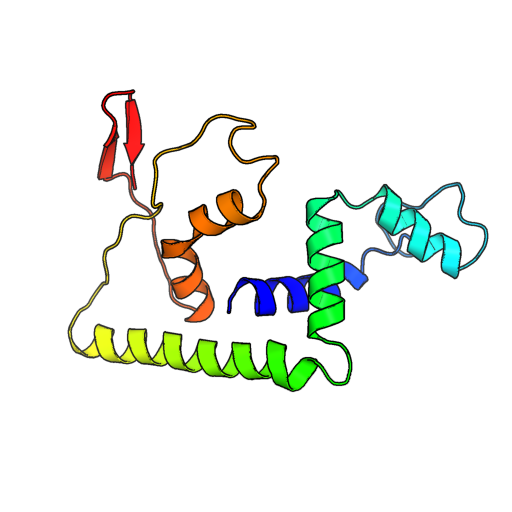.152 1.00 95.81 124 VAL A O 1
ATOM 988 N N . ASN A 1 125 ? -9.046 -1.022 3.170 1.00 95.38 125 ASN A N 1
ATOM 989 C CA . ASN A 1 125 ? -8.895 -1.121 1.712 1.00 95.38 125 ASN A CA 1
ATOM 990 C C . ASN A 1 125 ? -9.220 -2.532 1.201 1.00 95.38 125 ASN A C 1
ATOM 992 O O . ASN A 1 125 ? -9.839 -2.696 0.148 1.00 95.38 125 ASN A O 1
ATOM 996 N N . LEU A 1 126 ? -8.803 -3.559 1.948 1.00 93.88 126 LEU A N 1
ATOM 997 C CA . LEU A 1 126 ? -9.089 -4.953 1.618 1.00 93.88 126 LEU A CA 1
ATOM 998 C C . LEU A 1 126 ? -10.588 -5.258 1.688 1.00 93.88 126 LEU A C 1
ATOM 1000 O O . LEU A 1 126 ? -11.097 -5.931 0.789 1.00 93.88 126 LEU A O 1
ATOM 1004 N N . ALA A 1 127 ? -11.283 -4.732 2.695 1.00 95.31 127 ALA A N 1
ATOM 1005 C CA . ALA A 1 127 ? -12.731 -4.851 2.826 1.00 95.31 127 ALA A CA 1
ATOM 1006 C C . ALA A 1 127 ? -13.507 -3.963 1.831 1.00 95.31 127 ALA A C 1
ATOM 1008 O O . ALA A 1 127 ? -14.671 -4.227 1.559 1.00 95.31 127 ALA A O 1
ATOM 1009 N N . GLY A 1 128 ? -12.869 -2.948 1.236 1.00 95.56 128 GLY A N 1
ATOM 1010 C CA . GLY A 1 128 ? -13.527 -2.027 0.304 1.00 95.56 128 GLY A CA 1
ATOM 1011 C C . GLY A 1 128 ? -14.480 -1.052 0.998 1.00 95.56 128 GLY A C 1
ATOM 1012 O O . GLY A 1 128 ? -15.483 -0.652 0.414 1.00 95.56 128 GLY A O 1
ATOM 1013 N N . LEU A 1 129 ? -14.177 -0.698 2.247 1.00 97.00 129 LEU A N 1
ATOM 1014 C CA . LEU A 1 129 ? -15.010 0.153 3.090 1.00 97.00 129 LEU A CA 1
ATOM 1015 C C . LEU A 1 129 ? -14.555 1.621 3.049 1.00 97.00 129 LEU A C 1
ATOM 1017 O O . LEU A 1 129 ? -13.385 1.898 2.769 1.00 97.00 129 LEU A O 1
ATOM 1021 N N . PRO A 1 130 ? -15.450 2.577 3.349 1.00 97.56 130 PRO A N 1
ATOM 1022 C CA . PRO A 1 130 ? -15.049 3.952 3.614 1.00 97.56 130 PRO A CA 1
ATOM 1023 C C . PRO A 1 130 ? -14.333 4.063 4.970 1.00 97.56 130 PRO A C 1
ATOM 1025 O O . PRO A 1 130 ? -14.680 3.371 5.924 1.00 97.56 130 PRO A O 1
ATOM 1028 N N . ALA A 1 131 ? -13.367 4.977 5.071 1.00 97.75 131 ALA A N 1
ATOM 1029 C CA . ALA A 1 131 ? -12.750 5.375 6.336 1.00 97.75 131 ALA A CA 1
ATOM 1030 C C . ALA A 1 131 ? -12.321 6.844 6.301 1.00 97.75 131 ALA A C 1
ATOM 1032 O O . ALA A 1 131 ? -12.089 7.415 5.233 1.00 97.75 131 ALA A O 1
ATOM 1033 N N . ILE A 1 132 ? -12.199 7.440 7.486 1.00 97.88 132 ILE A N 1
ATOM 1034 C CA . ILE A 1 132 ? -11.738 8.811 7.694 1.00 97.88 132 ILE A CA 1
ATOM 1035 C C . ILE A 1 132 ? -10.730 8.837 8.845 1.00 97.88 132 ILE A C 1
ATOM 1037 O O . ILE A 1 132 ? -10.909 8.143 9.841 1.00 97.88 132 ILE A O 1
ATOM 1041 N N . SER A 1 133 ? -9.682 9.647 8.702 1.00 97.88 133 SER A N 1
ATOM 1042 C CA . SER A 1 133 ? -8.764 9.990 9.789 1.00 97.88 133 SER A CA 1
ATOM 1043 C C . SER A 1 133 ? -9.085 11.399 10.270 1.00 97.88 133 SER A C 1
ATOM 1045 O O . SER A 1 133 ? -9.217 12.317 9.455 1.00 97.88 133 SER A O 1
ATOM 1047 N N . VAL A 1 134 ? -9.236 11.565 11.581 1.00 96.75 134 V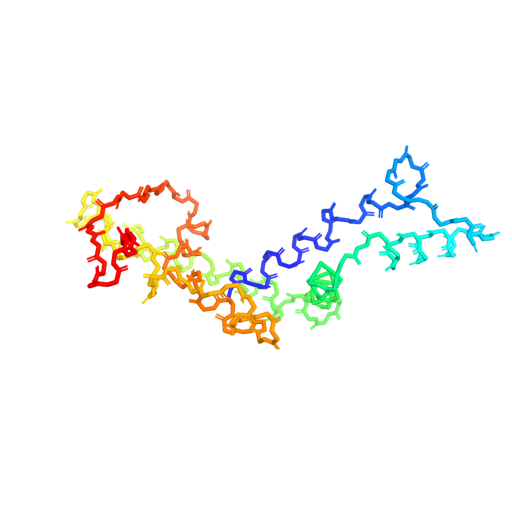AL A N 1
ATOM 1048 C CA . VAL A 1 134 ? -9.534 12.851 12.216 1.00 96.75 134 VAL A CA 1
ATOM 1049 C C . VAL A 1 134 ? -8.512 13.119 13.320 1.00 96.75 134 VAL A C 1
ATOM 1051 O O . VAL A 1 134 ? -8.176 12.192 14.056 1.00 96.75 134 VAL A O 1
ATOM 1054 N N . PRO A 1 135 ? -8.006 14.356 13.475 1.00 95.88 135 PRO A N 1
ATOM 1055 C CA . PRO A 1 135 ? -7.082 14.673 14.558 1.00 95.88 135 PRO A CA 1
ATOM 1056 C C . PRO A 1 135 ? -7.709 14.387 15.929 1.00 95.88 135 PRO A C 1
ATOM 1058 O O . PRO A 1 135 ? -8.788 14.893 16.236 1.00 95.88 135 PRO A O 1
ATOM 1061 N N . SER A 1 136 ? -7.020 13.605 16.757 1.00 95.12 136 SER A N 1
ATOM 1062 C CA . SER A 1 136 ? -7.468 13.177 18.091 1.00 95.12 136 SER A CA 1
ATOM 1063 C C . SER A 1 136 ? -6.579 13.688 19.229 1.00 95.12 136 SER A C 1
ATOM 1065 O O . SER A 1 136 ? -6.887 13.479 20.401 1.00 95.12 136 SER A O 1
ATOM 1067 N N . GLY A 1 137 ? -5.496 14.402 18.909 1.00 96.00 137 GLY A N 1
ATOM 1068 C CA . GLY A 1 137 ? -4.631 15.039 19.896 1.00 96.00 137 GLY A CA 1
ATOM 1069 C C . GLY A 1 137 ? -3.231 15.319 19.368 1.00 96.00 137 GLY A C 1
ATOM 1070 O O . GLY A 1 137 ? -2.970 15.239 18.167 1.00 96.00 137 GLY A O 1
ATOM 1071 N N . PHE A 1 138 ? -2.331 15.634 20.296 1.00 97.56 138 PHE A N 1
ATOM 1072 C CA . PHE A 1 138 ? -0.913 15.828 20.025 1.00 97.56 138 PHE A CA 1
ATOM 1073 C C . PHE A 1 138 ? -0.075 15.009 21.002 1.00 97.56 138 PHE A C 1
ATOM 1075 O O . PHE A 1 138 ? -0.465 14.802 22.151 1.00 97.56 138 PHE A O 1
ATOM 1082 N N . THR A 1 139 ? 1.093 14.561 20.555 1.00 96.19 139 THR A N 1
ATOM 1083 C CA . THR A 1 139 ? 2.132 14.039 21.444 1.00 96.19 139 THR A CA 1
ATOM 1084 C C . THR A 1 139 ? 2.677 15.147 22.345 1.00 96.19 139 THR A C 1
ATOM 1086 O O . THR A 1 139 ? 2.521 16.333 22.053 1.00 96.19 139 THR A O 1
ATOM 1089 N N . GLU A 1 140 ? 3.428 14.775 23.384 1.00 95.75 140 GLU A N 1
ATOM 1090 C CA . GLU A 1 140 ? 4.184 15.735 24.208 1.00 95.75 140 GLU A CA 1
ATOM 1091 C C . GLU A 1 140 ? 5.145 16.601 23.372 1.00 95.75 140 GLU A C 1
ATOM 1093 O O . GLU A 1 140 ? 5.372 17.768 23.676 1.00 95.75 140 GLU A O 1
ATOM 1098 N N . SER A 1 141 ? 5.674 16.046 22.277 1.00 95.00 141 SER A N 1
ATOM 1099 C CA . SER A 1 141 ? 6.532 16.745 21.315 1.00 95.00 141 SER A CA 1
ATOM 1100 C C . SER A 1 141 ? 5.773 17.580 20.271 1.00 95.00 141 SER A C 1
ATOM 1102 O O . SER A 1 141 ? 6.401 18.115 19.357 1.00 95.00 141 SER A O 1
ATOM 1104 N N . GLY A 1 142 ? 4.445 17.690 20.374 1.00 96.25 142 GLY A N 1
ATOM 1105 C CA . GLY A 1 142 ? 3.611 18.508 19.490 1.00 96.25 142 GLY A CA 1
ATOM 1106 C C . GLY A 1 142 ? 3.289 17.881 18.129 1.00 96.25 142 GLY A C 1
ATOM 1107 O O . GLY A 1 142 ? 2.906 18.601 17.209 1.00 96.25 142 GLY A O 1
ATOM 1108 N N . LEU A 1 143 ? 3.436 16.563 17.966 1.00 97.00 143 LEU A N 1
ATOM 1109 C CA . LEU A 1 143 ? 3.080 15.867 16.725 1.00 97.00 143 LEU A CA 1
ATOM 1110 C C . LEU A 1 143 ? 1.603 15.455 16.738 1.00 97.00 143 LEU A C 1
ATOM 1112 O O . LEU A 1 143 ? 1.154 14.914 17.747 1.00 97.00 143 LEU A O 1
ATOM 1116 N N . PRO A 1 144 ? 0.846 15.660 15.646 1.00 97.19 144 PRO A N 1
ATOM 1117 C CA . PRO A 1 144 ? -0.563 15.290 15.591 1.00 97.19 144 PRO A CA 1
ATOM 1118 C C . PRO A 1 144 ? -0.765 13.769 15.648 1.00 97.19 144 PRO A C 1
ATOM 1120 O O . PRO A 1 144 ? 0.025 12.996 15.099 1.00 97.19 144 PRO A O 1
ATOM 1123 N N . ILE A 1 145 ? -1.853 13.366 16.299 1.00 96.19 145 ILE A N 1
ATOM 1124 C CA . ILE A 1 145 ? -2.344 11.989 16.408 1.00 96.19 145 ILE A CA 1
ATOM 1125 C C . ILE A 1 145 ? -3.707 11.927 15.718 1.00 96.19 145 ILE A C 1
ATOM 1127 O O . ILE A 1 145 ? -4.484 12.880 15.802 1.00 96.19 145 ILE A O 1
ATOM 1131 N N . GLY A 1 146 ? -3.987 10.820 15.037 1.00 94.69 146 GLY A N 1
ATOM 1132 C CA . GLY A 1 146 ? -5.275 10.530 14.410 1.00 94.69 146 GLY A CA 1
ATOM 1133 C C . GLY A 1 146 ? -5.633 9.065 14.528 1.00 94.69 146 GLY A C 1
ATOM 1134 O O . GLY A 1 146 ? -4.787 8.264 14.983 1.00 94.69 146 GLY A O 1
#

Foldseek 3Di:
DQLQQVLLVLLVVCQVQQLPPDAFFDPPDDDSVCRRPVRCVVRDDPVSVVSNVSNCVCCDPPNVVVGVVVVLVVLVVLLVVVVVVCVPDVDDDDWQFPDFDDDVPPCVVPPVVVVNRRVPPRSCVSNVHDDDDDFPDADPVGTTTD

Nearest PDB structures (foldseek):
  3h0l-assembly1_A  TM=9.934E-01  e=1.652E-14  Aquifex aeolicus
  2df4-assembly1_A  TM=9.815E-01  e=3.718E-14  Staphylococcus aureus
  4wj3-assembly2_D  TM=9.887E-01  e=6.126E-14  Pseudomonas aeruginosa PAO1
  3kfu-assembly1_H  TM=9.515E-01  e=4.605E-10  Thermus thermophilus HB8
  4n0h-assembly1_A  TM=7.689E-01  e=5.360E-06  Saccharomyces cerevisiae S288C

Sequence (146 aa):
VYYIVATAEASSNLARFDGVRYSHRSEEAKDALTLFTKSRGEGFGDEVKRRIILGTYVLSSGYYDAYYLRAQKVRRLILGDFESAFEQVDAILTPTSPTPAFKRGERADDPLAMYLSDIYTISVNLAGLPAISVPSGFTESGLPIG

Secondary structure (DSSP, 8-state):
-HHHHHHHHHHHHGGG-SSSSSS---TT--SHHHHHHHHHHHHS-HHHHHHHHHHHHHHSTTTHIIIIIHHHHHHHHHHHHHHHHHTT-S-----SSSSSPPPTTTTTS-HHHHHGGGTTTHHHHHHT--------EE-TTS-EE-

Solvent-accessible surface area (backbone atoms only — not comparable to full-atom values): 8487 Å² total; per-residue (Å²): 90,63,77,54,52,55,18,32,51,44,28,60,67,53,58,77,59,38,32,78,92,50,72,55,59,43,88,85,40,84,50,75,66,43,26,40,54,44,11,40,61,74,64,44,54,69,69,57,48,52,34,32,54,50,8,50,54,35,62,29,91,92,33,26,65,76,45,44,52,44,29,56,51,51,34,53,51,54,30,49,53,51,57,62,49,53,76,79,40,98,74,87,88,72,59,47,43,90,61,64,87,74,63,91,69,76,45,69,90,36,69,65,66,48,56,57,49,42,70,64,49,51,62,40,65,59,49,69,55,92,85,84,80,57,84,74,51,62,48,97,89,69,44,67,35,52

Mean predicted aligned error: 4.35 Å